Protein AF-A0AAD5US49-F1 (afdb_monomer_lite)

Foldseek 3Di:
DVQVVQVVVLHDDDDDPDPVCPVVVVVVVVQQVVWWKWAPKDKAQPDDDDDPDDPDPDDQQKDKPVPGDGIDGPPDDDDMDIDGNDPPDDGDQWMWIWTATPPPRDIDIDTDGDDDDDPPPPDPDDDDDPDDDDDDDDDD

Organism: NCBI:txid2056292

Radius of gyration: 19.62 Å; chains: 1; bounding box: 47×30×53 Å

pLDDT: mean 73.83, std 17.92, range [32.28, 92.62]

Secondary structure (DSSP, 8-state):
-HHHHHHHTT------SSTHHHHHHHHHHHHHHHSPPEEEEEEE--SS------------SEEEESSSB--B-TT-----EEEE--TTPPPPSEEEEEEEETTT-PEEEEEEE----------------TT---------

Structure (mmCIF, N/CA/C/O backbone):
data_AF-A0AAD5US49-F1
#
_entry.id   AF-A0AAD5US49-F1
#
loop_
_atom_site.group_PDB
_atom_site.id
_atom_site.type_symbol
_atom_site.label_atom_id
_atom_site.label_alt_id
_atom_site.label_comp_id
_atom_site.label_asym_id
_atom_site.label_entity_id
_atom_site.label_seq_id
_atom_site.pdbx_PDB_ins_code
_atom_site.Cartn_x
_atom_site.Cartn_y
_atom_site.Cartn_z
_atom_site.occupancy
_atom_site.B_iso_or_equiv
_atom_site.auth_seq_id
_atom_site.auth_comp_id
_atom_site.auth_asym_id
_atom_site.auth_atom_id
_atom_site.pdbx_PDB_model_num
ATOM 1 N N . MET A 1 1 ? 19.947 12.428 -11.278 1.00 76.44 1 MET A N 1
ATOM 2 C CA . MET A 1 1 ? 19.401 12.762 -12.615 1.00 76.44 1 MET A CA 1
ATOM 3 C C . MET A 1 1 ? 18.307 11.780 -13.044 1.00 76.44 1 MET A C 1
ATOM 5 O O . MET A 1 1 ? 17.204 12.233 -13.303 1.00 76.44 1 MET A O 1
ATOM 9 N N . CYS A 1 2 ? 18.546 10.461 -13.038 1.00 82.56 2 CYS A N 1
ATOM 10 C CA . CYS A 1 2 ? 17.553 9.465 -13.487 1.00 82.56 2 CYS A CA 1
ATOM 11 C C . CYS A 1 2 ? 16.294 9.348 -12.605 1.00 82.56 2 CYS A C 1
ATOM 13 O O . CYS A 1 2 ? 15.216 9.096 -13.129 1.00 82.56 2 CYS A O 1
ATOM 15 N N . GLU A 1 3 ? 16.400 9.575 -11.291 1.00 86.38 3 GLU A N 1
ATOM 16 C CA . GLU A 1 3 ? 15.246 9.514 -10.378 1.00 86.38 3 GLU A CA 1
ATOM 17 C C . GLU A 1 3 ? 14.164 10.547 -10.723 1.00 86.38 3 GLU A C 1
ATOM 19 O O . GLU A 1 3 ? 12.983 10.221 -10.722 1.00 86.38 3 GLU A O 1
ATOM 24 N N . GLY A 1 4 ? 14.558 11.777 -11.069 1.00 83.88 4 GLY A N 1
ATOM 25 C CA . GLY A 1 4 ? 13.607 12.829 -11.438 1.00 83.88 4 GLY A CA 1
ATOM 26 C C . GLY A 1 4 ? 12.840 12.499 -12.718 1.00 83.88 4 GLY A C 1
ATOM 27 O O . GLY A 1 4 ? 11.636 12.714 -12.781 1.00 83.88 4 GLY A O 1
ATOM 28 N N . ILE A 1 5 ? 13.526 11.913 -13.706 1.00 86.00 5 ILE A N 1
ATOM 29 C CA . ILE A 1 5 ? 12.909 11.463 -14.963 1.00 86.00 5 ILE A CA 1
ATOM 30 C C . ILE A 1 5 ? 11.945 10.305 -14.693 1.00 86.00 5 ILE A C 1
ATOM 32 O O . ILE A 1 5 ? 10.827 10.312 -15.198 1.00 86.00 5 ILE A O 1
ATOM 36 N N . ALA A 1 6 ? 12.360 9.339 -13.868 1.00 84.69 6 ALA A N 1
ATOM 37 C CA . ALA A 1 6 ? 11.512 8.219 -13.484 1.00 84.69 6 ALA A CA 1
ATOM 38 C C . ALA A 1 6 ? 10.241 8.716 -12.778 1.00 84.69 6 ALA A C 1
ATOM 40 O O . ALA A 1 6 ? 9.147 8.424 -13.246 1.00 84.69 6 ALA A O 1
ATOM 41 N N . ARG A 1 7 ? 10.370 9.563 -11.749 1.00 80.06 7 ARG A N 1
ATOM 42 C CA . ARG A 1 7 ? 9.225 10.115 -11.005 1.00 80.06 7 ARG A CA 1
ATOM 43 C C . ARG A 1 7 ? 8.281 10.931 -11.896 1.00 80.06 7 ARG A C 1
ATOM 45 O O . ARG A 1 7 ? 7.072 10.785 -11.778 1.00 80.06 7 ARG A O 1
ATOM 52 N N . ALA A 1 8 ? 8.804 11.744 -12.817 1.00 83.00 8 ALA A N 1
ATOM 53 C CA . ALA A 1 8 ? 7.973 12.520 -13.745 1.00 83.00 8 ALA A CA 1
ATOM 54 C C . ALA A 1 8 ? 7.109 11.638 -14.668 1.00 83.00 8 ALA A C 1
ATOM 56 O O . ALA A 1 8 ? 6.047 12.068 -15.109 1.00 83.00 8 ALA A O 1
ATOM 57 N N . GLY A 1 9 ? 7.559 10.412 -14.949 1.00 75.38 9 GLY A N 1
ATOM 58 C CA . GLY A 1 9 ? 6.822 9.410 -15.718 1.00 75.38 9 GLY A CA 1
ATOM 59 C C . GLY A 1 9 ? 6.115 8.345 -14.874 1.00 75.38 9 GLY A C 1
ATOM 60 O O . GLY A 1 9 ? 5.789 7.301 -15.431 1.00 75.38 9 GLY A O 1
ATOM 61 N N . ASN A 1 10 ? 5.925 8.549 -13.560 1.00 72.44 10 ASN A N 1
ATOM 62 C CA . ASN A 1 10 ? 5.406 7.538 -12.616 1.00 72.44 10 ASN A CA 1
ATOM 63 C C . ASN A 1 10 ? 6.183 6.199 -12.643 1.00 72.44 10 ASN A C 1
ATOM 65 O O . ASN A 1 10 ? 5.627 5.122 -12.438 1.00 72.44 10 ASN A O 1
ATOM 69 N N . GLY A 1 11 ? 7.476 6.256 -12.956 1.00 76.00 11 GLY A N 1
ATOM 70 C CA . GLY A 1 11 ? 8.388 5.121 -13.013 1.00 76.00 11 GLY A CA 1
ATOM 71 C C . GLY A 1 11 ? 9.328 5.047 -11.808 1.00 76.00 11 GLY A C 1
ATOM 72 O O . GLY A 1 11 ? 9.469 5.988 -11.029 1.00 76.00 11 GLY A O 1
ATOM 73 N N . ILE A 1 12 ? 10.047 3.927 -11.689 1.00 79.44 12 ILE A N 1
ATOM 74 C CA . ILE A 1 12 ? 11.031 3.689 -10.623 1.00 79.44 12 ILE A CA 1
ATOM 75 C C . ILE A 1 12 ? 12.471 3.744 -11.148 1.00 79.44 12 ILE A C 1
ATOM 77 O O . ILE A 1 12 ? 12.777 3.263 -12.238 1.00 79.44 12 ILE A O 1
ATOM 81 N N . CYS A 1 13 ? 13.385 4.290 -10.343 1.00 84.94 13 CYS A N 1
ATOM 82 C CA . CYS A 1 13 ? 14.818 4.299 -10.627 1.00 84.94 13 CYS A CA 1
ATOM 83 C C . CYS A 1 13 ? 15.553 3.305 -9.713 1.00 84.94 13 CYS A C 1
ATOM 85 O O . CYS A 1 13 ? 15.563 3.466 -8.495 1.00 84.94 13 CYS A O 1
ATOM 87 N N . LEU A 1 14 ? 16.206 2.293 -10.296 1.00 86.88 14 LEU A N 1
ATOM 88 C CA . LEU A 1 14 ? 17.014 1.312 -9.563 1.00 86.88 14 LEU A CA 1
ATOM 89 C C . LEU A 1 14 ? 18.506 1.526 -9.849 1.00 86.88 14 LEU A C 1
ATOM 91 O O . LEU A 1 14 ? 18.939 1.437 -10.993 1.00 86.88 14 LEU A O 1
ATOM 95 N N . MET A 1 15 ? 19.314 1.751 -8.810 1.00 89.69 15 MET A N 1
ATOM 96 C CA . MET A 1 15 ? 20.764 1.952 -8.952 1.00 89.69 15 MET A CA 1
ATOM 97 C C . MET A 1 15 ? 21.538 0.671 -8.639 1.00 89.69 15 MET A C 1
ATOM 99 O O . MET A 1 15 ? 21.543 0.232 -7.493 1.00 89.69 15 MET A O 1
ATOM 103 N N . ALA A 1 16 ? 22.201 0.049 -9.614 1.00 90.44 16 ALA A N 1
ATOM 104 C CA . ALA A 1 16 ? 23.119 -1.068 -9.367 1.00 90.44 16 ALA A CA 1
ATOM 105 C C . ALA A 1 16 ? 24.505 -0.537 -8.960 1.00 90.44 16 ALA A C 1
ATOM 107 O O . ALA A 1 16 ? 25.124 0.199 -9.718 1.00 90.44 16 ALA A O 1
ATOM 108 N N . THR A 1 17 ? 24.981 -0.894 -7.765 1.00 91.81 17 THR A N 1
ATOM 109 C CA . THR A 1 17 ? 26.314 -0.505 -7.264 1.00 91.81 17 THR A CA 1
ATOM 110 C C . THR A 1 17 ? 27.409 -1.496 -7.661 1.00 91.81 17 THR A C 1
ATOM 112 O O . THR A 1 17 ? 28.583 -1.147 -7.658 1.00 91.81 17 THR A O 1
ATOM 115 N N . THR A 1 18 ? 27.026 -2.723 -8.017 1.00 92.62 18 THR A N 1
ATOM 116 C CA . THR A 1 18 ? 27.910 -3.807 -8.460 1.00 92.62 18 THR A CA 1
ATOM 117 C C . THR A 1 18 ? 27.327 -4.472 -9.706 1.00 92.62 18 THR A C 1
ATOM 119 O O . THR A 1 18 ? 26.106 -4.453 -9.906 1.00 92.62 18 THR A O 1
ATOM 122 N N . SER A 1 19 ? 28.183 -5.076 -10.537 1.00 90.00 19 SER A N 1
ATOM 123 C CA . SER A 1 19 ? 27.779 -5.805 -11.751 1.00 90.00 19 SER A CA 1
ATOM 124 C C . SER A 1 19 ? 26.794 -6.934 -11.455 1.00 90.00 19 SER A C 1
ATOM 126 O O . SER A 1 19 ? 25.822 -7.129 -12.183 1.00 90.00 19 SER A O 1
ATOM 128 N N . ASP A 1 20 ? 26.994 -7.618 -10.333 1.00 89.44 20 ASP A N 1
ATOM 129 C CA . ASP A 1 20 ? 26.230 -8.810 -9.955 1.00 89.44 20 ASP A CA 1
ATOM 130 C C . ASP A 1 20 ? 24.765 -8.473 -9.634 1.00 89.44 20 ASP A C 1
ATOM 132 O O . ASP A 1 20 ? 23.859 -9.286 -9.809 1.00 89.44 20 ASP A O 1
ATOM 136 N N . ASN A 1 21 ? 24.507 -7.223 -9.239 1.00 90.06 21 ASN A N 1
ATOM 137 C CA . ASN A 1 21 ? 23.177 -6.725 -8.911 1.00 90.06 21 ASN A CA 1
ATOM 138 C C . ASN A 1 21 ? 22.373 -6.247 -10.134 1.00 90.06 21 ASN A C 1
ATOM 140 O O . ASN A 1 21 ? 21.187 -5.936 -9.987 1.00 90.06 21 ASN A O 1
ATOM 144 N N . ILE A 1 22 ? 22.978 -6.160 -11.325 1.00 91.56 22 ILE A N 1
ATOM 145 C CA . ILE A 1 22 ? 22.312 -5.644 -12.534 1.00 91.56 22 ILE A CA 1
ATOM 146 C C . ILE A 1 22 ? 21.198 -6.595 -12.972 1.00 91.56 22 ILE A C 1
ATOM 148 O O . ILE A 1 22 ? 20.052 -6.171 -13.133 1.00 91.56 22 ILE A O 1
ATOM 152 N N . LEU A 1 23 ? 21.506 -7.890 -13.096 1.00 91.94 23 LEU A N 1
ATOM 153 C CA . LEU A 1 23 ? 20.555 -8.884 -13.599 1.00 91.94 23 LEU A CA 1
ATOM 154 C C . LEU A 1 23 ? 19.305 -8.971 -12.713 1.00 91.94 23 LEU A C 1
ATOM 156 O O . LEU A 1 23 ? 18.186 -8.968 -13.222 1.00 91.94 23 LEU A O 1
ATOM 160 N N . GLY A 1 24 ? 19.489 -8.966 -11.388 1.00 87.81 24 GLY A N 1
ATOM 161 C CA . GLY A 1 24 ? 18.388 -8.989 -10.421 1.00 87.81 24 GLY A CA 1
ATOM 162 C C . GLY A 1 24 ? 17.517 -7.727 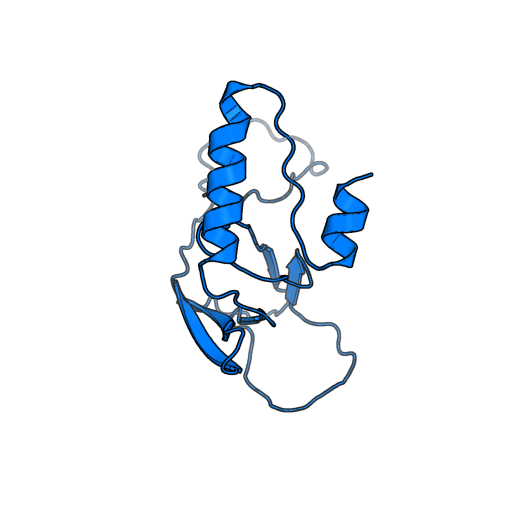-10.431 1.00 87.81 24 GLY A C 1
ATOM 163 O O . GLY A 1 24 ? 16.345 -7.782 -10.063 1.00 87.81 24 GLY A O 1
ATOM 164 N N . LYS A 1 25 ? 18.055 -6.577 -10.853 1.00 88.50 25 LYS A N 1
ATOM 165 C CA . LYS A 1 25 ? 17.291 -5.324 -10.973 1.00 88.50 25 LYS A CA 1
ATOM 166 C C . LYS A 1 25 ? 16.550 -5.250 -12.303 1.00 88.50 25 LYS A C 1
ATOM 168 O O . LYS A 1 25 ? 15.372 -4.905 -12.314 1.00 88.50 25 LYS A O 1
ATOM 173 N N . CYS A 1 26 ? 17.192 -5.647 -13.401 1.00 86.50 26 CYS A N 1
ATOM 174 C CA . CYS A 1 26 ? 16.541 -5.751 -14.705 1.00 86.50 26 CYS A CA 1
ATOM 175 C C . CYS A 1 26 ? 15.403 -6.779 -14.689 1.00 86.50 26 CYS A C 1
ATOM 177 O O . CYS A 1 26 ? 14.331 -6.498 -15.216 1.00 86.50 26 CYS A O 1
ATOM 179 N N . SER A 1 27 ? 15.587 -7.930 -14.032 1.00 86.62 27 SER A N 1
ATOM 180 C CA . SER A 1 27 ? 14.523 -8.932 -13.906 1.00 86.62 27 SER A CA 1
ATOM 181 C C . SER A 1 27 ? 13.313 -8.392 -13.139 1.00 86.62 27 SER A C 1
ATOM 183 O O . SER A 1 27 ? 12.187 -8.580 -13.591 1.00 86.62 27 SER A O 1
ATOM 185 N N . LYS A 1 28 ? 13.524 -7.645 -12.045 1.00 81.69 28 LYS A N 1
ATOM 186 C CA . LYS A 1 28 ? 12.441 -6.955 -11.321 1.00 81.69 28 LYS A CA 1
ATOM 187 C C . LYS A 1 28 ? 11.677 -5.978 -12.212 1.00 81.69 28 LYS A C 1
ATOM 189 O O . LYS A 1 28 ? 10.453 -5.995 -12.190 1.00 81.69 28 LYS A O 1
ATOM 194 N N . LEU A 1 29 ? 12.373 -5.178 -13.022 1.00 84.25 29 LEU A N 1
ATOM 195 C CA . LEU A 1 29 ? 11.727 -4.243 -13.954 1.00 84.25 29 LEU A CA 1
ATOM 196 C C . LEU A 1 29 ? 10.912 -4.970 -15.036 1.00 84.25 29 LEU A C 1
ATOM 198 O O . LEU A 1 29 ? 9.796 -4.559 -15.339 1.00 84.25 29 LEU A O 1
ATOM 202 N N . VAL A 1 30 ? 11.428 -6.075 -15.583 1.00 84.50 30 VAL A N 1
ATOM 203 C CA . VAL A 1 30 ? 10.707 -6.894 -16.577 1.00 84.50 30 VAL A CA 1
ATOM 204 C C . VAL A 1 30 ? 9.486 -7.581 -15.963 1.00 84.50 30 VAL A C 1
ATOM 206 O O . VAL A 1 30 ? 8.460 -7.725 -16.617 1.00 84.50 30 VAL A O 1
ATOM 209 N N . LEU A 1 31 ? 9.561 -8.022 -14.709 1.00 77.88 31 LEU A N 1
ATOM 210 C CA . LEU A 1 31 ? 8.398 -8.588 -14.023 1.00 77.88 31 LEU A CA 1
ATOM 211 C C . LEU A 1 31 ? 7.358 -7.509 -13.704 1.00 77.88 31 LEU A C 1
ATOM 213 O O . LEU A 1 31 ? 6.166 -7.736 -13.909 1.00 77.88 31 LEU A O 1
ATOM 217 N N . ALA A 1 32 ? 7.806 -6.326 -13.282 1.00 73.00 32 ALA A N 1
ATOM 218 C CA . ALA A 1 32 ? 6.938 -5.177 -13.063 1.00 73.00 32 ALA A CA 1
ATOM 219 C C . ALA A 1 32 ? 6.169 -4.792 -14.338 1.00 73.00 32 ALA A C 1
ATOM 221 O O . ALA A 1 32 ? 4.974 -4.543 -14.257 1.00 73.00 32 ALA A O 1
ATOM 222 N N . SER A 1 33 ? 6.804 -4.840 -15.519 1.00 74.12 33 SER A N 1
ATOM 223 C CA . SER A 1 33 ? 6.137 -4.522 -16.793 1.00 74.12 33 SER A CA 1
ATOM 224 C C . SER A 1 33 ? 5.170 -5.597 -17.297 1.00 74.12 33 SER A C 1
ATOM 226 O O . SER A 1 33 ? 4.312 -5.312 -18.128 1.00 74.12 33 SER A O 1
ATOM 228 N N . ARG A 1 34 ? 5.306 -6.843 -16.829 1.00 74.88 34 ARG A N 1
ATOM 229 C CA . ARG A 1 34 ? 4.462 -7.978 -17.252 1.00 74.88 34 ARG A CA 1
ATOM 230 C C . ARG A 1 34 ? 3.287 -8.236 -16.319 1.00 74.88 34 ARG A C 1
ATOM 232 O O . ARG A 1 34 ? 2.454 -9.089 -16.620 1.00 74.88 34 ARG A O 1
ATOM 239 N N . THR A 1 35 ? 3.241 -7.553 -15.182 1.00 71.94 35 THR A N 1
ATOM 240 C CA . THR A 1 35 ? 2.158 -7.684 -14.212 1.00 71.94 35 THR A CA 1
ATOM 241 C C . THR A 1 35 ? 1.257 -6.466 -14.273 1.00 71.94 35 THR A C 1
ATOM 243 O O . THR A 1 35 ? 1.672 -5.383 -14.670 1.00 71.94 35 THR A O 1
ATOM 246 N N . PHE A 1 36 ? -0.010 -6.665 -13.930 1.00 69.81 36 PHE A N 1
ATOM 247 C CA . PHE A 1 36 ? -0.962 -5.568 -13.846 1.00 69.81 36 PHE A CA 1
ATOM 248 C C . PHE A 1 36 ? -0.517 -4.603 -12.752 1.00 69.81 36 PHE A C 1
ATOM 250 O O . PHE A 1 36 ? -0.192 -5.010 -11.634 1.00 69.81 36 PHE A O 1
ATOM 257 N N . VAL A 1 37 ? -0.523 -3.327 -13.104 1.00 78.38 37 VAL A N 1
ATOM 258 C CA . VAL A 1 37 ? -0.213 -2.232 -12.201 1.00 78.38 37 VAL A CA 1
ATOM 259 C C . VAL A 1 37 ? -1.502 -1.830 -11.487 1.00 78.38 37 VAL A C 1
ATOM 261 O O . VAL A 1 37 ? -2.551 -1.700 -12.120 1.00 78.38 37 VAL A O 1
ATOM 264 N N . LEU A 1 38 ? -1.448 -1.678 -10.165 1.00 83.31 38 LEU A N 1
ATOM 265 C CA . LEU A 1 38 ? -2.528 -1.087 -9.382 1.00 83.31 38 LEU A CA 1
ATOM 266 C C . LEU A 1 38 ? -2.278 0.407 -9.262 1.00 83.31 38 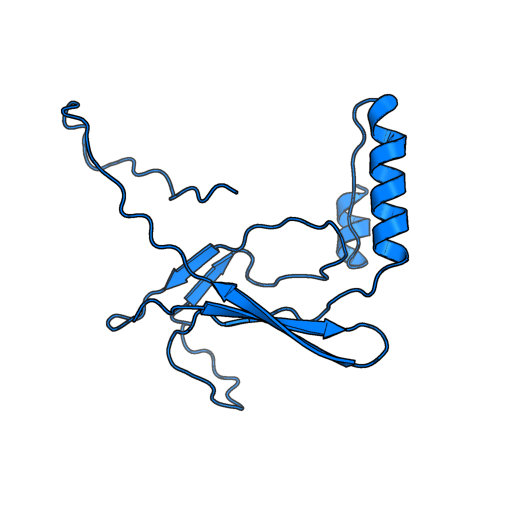LEU A C 1
ATOM 268 O O . LEU A 1 38 ? -1.235 0.814 -8.763 1.00 83.31 38 LEU A O 1
ATOM 272 N N . ASN A 1 39 ? -3.239 1.203 -9.706 1.00 84.19 39 ASN A N 1
ATOM 273 C CA . ASN A 1 39 ? -3.231 2.658 -9.633 1.00 84.19 39 ASN A CA 1
ATOM 274 C C . ASN A 1 39 ? -4.285 3.141 -8.628 1.00 84.19 39 ASN A C 1
ATOM 276 O O . ASN A 1 39 ? -5.122 2.358 -8.182 1.00 84.19 39 ASN A O 1
ATOM 280 N N . ASP A 1 40 ? -4.257 4.432 -8.289 1.00 82.69 40 ASP A N 1
ATOM 281 C CA . ASP A 1 40 ? -5.207 5.062 -7.357 1.00 82.69 40 ASP A CA 1
ATOM 282 C C . ASP A 1 40 ? -5.333 4.304 -6.027 1.00 82.69 40 ASP A C 1
ATOM 284 O O . ASP A 1 40 ? -6.433 3.947 -5.600 1.00 82.69 40 ASP A O 1
ATOM 288 N N . ILE A 1 41 ? -4.197 4.016 -5.387 1.00 87.06 41 ILE A N 1
ATOM 289 C CA . ILE A 1 41 ? -4.207 3.243 -4.148 1.00 87.06 41 ILE A CA 1
ATOM 290 C C . ILE A 1 41 ? -4.625 4.114 -2.970 1.00 87.06 41 ILE A C 1
ATOM 292 O O . ILE A 1 41 ? -4.024 5.154 -2.695 1.00 87.06 41 ILE A O 1
ATOM 296 N N . SER A 1 42 ? -5.627 3.639 -2.239 1.00 88.00 42 SER A N 1
ATOM 297 C CA . SER A 1 42 ? -6.107 4.236 -0.996 1.00 88.00 42 SER A CA 1
ATOM 298 C C . SER A 1 42 ? -6.095 3.203 0.123 1.00 88.00 42 SER A C 1
ATOM 300 O O . SER A 1 42 ? -6.476 2.050 -0.097 1.00 88.00 42 SER A O 1
ATOM 302 N N . VAL A 1 43 ? -5.698 3.626 1.320 1.00 88.81 43 VAL A N 1
ATOM 303 C CA . VAL A 1 43 ? -5.718 2.792 2.525 1.00 88.81 43 VAL A CA 1
ATOM 304 C C . VAL A 1 43 ? -6.853 3.260 3.421 1.00 88.81 43 VAL A C 1
ATOM 306 O O . VAL A 1 43 ? -6.914 4.432 3.789 1.00 88.81 43 VAL A O 1
ATOM 309 N N . ASP A 1 44 ? -7.744 2.339 3.758 1.00 88.69 44 ASP A N 1
ATOM 310 C CA . ASP A 1 44 ? -8.791 2.535 4.748 1.00 88.69 44 ASP A CA 1
ATOM 311 C C . ASP A 1 44 ? -8.307 2.009 6.104 1.00 88.69 44 ASP A C 1
ATOM 313 O O . ASP A 1 44 ? -8.150 0.801 6.301 1.00 88.69 44 ASP A O 1
ATOM 317 N N . TRP A 1 45 ? -8.042 2.940 7.021 1.00 85.88 45 TRP A N 1
ATOM 318 C CA . TRP A 1 45 ? -7.536 2.676 8.370 1.00 85.88 45 TRP A CA 1
ATOM 319 C C . TRP A 1 45 ? -8.641 2.398 9.397 1.00 85.88 45 TRP A C 1
ATOM 321 O O . TRP A 1 45 ? -8.338 2.282 10.583 1.00 85.88 45 TRP A O 1
ATOM 331 N N . GLY A 1 46 ? -9.912 2.335 8.986 1.00 77.56 46 GLY A N 1
ATOM 332 C CA . GLY A 1 46 ? -11.026 2.009 9.879 1.00 77.56 46 GLY A CA 1
ATOM 333 C C . GLY A 1 46 ? -11.442 3.115 10.861 1.00 77.56 46 GLY A C 1
ATOM 334 O O . GLY A 1 46 ? -12.287 2.862 11.719 1.00 77.56 46 GLY A O 1
ATOM 335 N N . ALA A 1 47 ? -10.902 4.336 10.746 1.00 71.50 47 ALA A N 1
ATOM 336 C CA . ALA A 1 47 ? -11.484 5.513 11.399 1.00 71.50 47 ALA A CA 1
ATOM 337 C C . ALA A 1 47 ? -12.839 5.818 10.727 1.00 71.50 47 ALA A C 1
ATOM 339 O O . ALA A 1 47 ? -12.939 5.738 9.502 1.00 71.50 47 ALA A O 1
ATOM 340 N N . ARG A 1 48 ? -13.900 6.104 11.496 1.00 58.22 48 ARG A N 1
ATOM 341 C CA . ARG A 1 48 ? -15.277 6.321 10.979 1.00 58.22 48 ARG A CA 1
ATOM 342 C C . ARG A 1 48 ? -15.269 7.239 9.738 1.00 58.22 48 ARG A C 1
ATOM 344 O O . ARG A 1 48 ? -14.763 8.346 9.832 1.00 58.22 48 ARG A O 1
ATOM 351 N N . GLY A 1 49 ? -15.859 6.947 8.576 1.00 42.34 49 GLY A N 1
ATOM 352 C CA . GLY A 1 49 ? -16.573 5.809 7.985 1.00 42.34 49 GLY A CA 1
ATOM 353 C C . GLY A 1 49 ? -16.867 6.162 6.499 1.00 42.34 49 GLY A C 1
ATOM 354 O O . GLY A 1 49 ? -16.529 7.266 6.066 1.00 42.34 49 GLY A O 1
ATOM 355 N N . PRO A 1 50 ? -17.485 5.279 5.692 1.00 49.25 50 PRO A N 1
ATOM 356 C CA . PRO A 1 50 ? -17.685 5.492 4.258 1.00 49.25 50 PRO A CA 1
ATOM 357 C C . PRO A 1 50 ? -18.788 6.531 4.017 1.00 49.25 50 PRO A C 1
ATOM 359 O O . PRO A 1 50 ? -19.974 6.222 4.107 1.00 49.25 50 PRO A O 1
ATOM 362 N N . ALA A 1 51 ? -18.404 7.766 3.708 1.00 39.69 51 ALA A N 1
ATOM 363 C CA . ALA A 1 51 ? -19.303 8.774 3.167 1.00 39.69 51 ALA A CA 1
ATOM 364 C C . ALA A 1 51 ? -18.765 9.219 1.810 1.00 39.69 51 ALA A C 1
ATOM 366 O O . ALA A 1 51 ? -17.723 9.863 1.685 1.00 39.69 51 ALA A O 1
ATOM 367 N N . GLU A 1 52 ? -19.489 8.808 0.782 1.00 48.38 52 GLU A N 1
ATOM 368 C CA . GLU A 1 52 ? -19.429 9.378 -0.546 1.00 48.38 52 GLU A CA 1
ATOM 369 C C . GLU A 1 52 ? -19.463 10.911 -0.453 1.00 48.38 52 GLU A C 1
ATOM 371 O O . GLU A 1 52 ? -20.279 11.484 0.262 1.00 48.38 52 GLU A O 1
ATOM 376 N N . THR A 1 53 ? -18.606 11.568 -1.232 1.00 44.84 53 THR A N 1
ATOM 377 C CA . THR A 1 53 ? -18.716 12.992 -1.573 1.00 44.84 53 THR A CA 1
ATOM 378 C C . THR A 1 53 ? -18.641 13.981 -0.405 1.00 44.84 53 THR A C 1
ATOM 380 O O . THR A 1 53 ? -19.633 14.575 0.003 1.00 44.84 53 THR A O 1
ATOM 383 N N . SER A 1 54 ? -17.423 14.336 -0.007 1.00 36.59 54 SER A N 1
ATOM 384 C CA . SER A 1 54 ? -17.164 15.723 0.389 1.00 36.59 54 SER A CA 1
ATOM 385 C C . SER A 1 54 ? -15.704 16.071 0.165 1.00 36.59 54 SER A C 1
ATOM 387 O O . SER A 1 54 ? -14.833 15.823 0.993 1.00 36.59 54 SER A O 1
ATOM 389 N N . GLN A 1 55 ? -15.465 16.686 -0.992 1.00 42.91 55 GLN A N 1
ATOM 390 C CA . GLN A 1 55 ? -14.454 17.721 -1.124 1.00 42.91 55 GLN A CA 1
ATOM 391 C C . GLN A 1 55 ? -14.750 18.783 -0.060 1.00 42.91 55 GLN A C 1
ATOM 393 O O . GLN A 1 55 ? -15.582 19.661 -0.263 1.00 42.91 55 GLN A O 1
ATOM 398 N N . MET A 1 56 ? -14.128 18.671 1.104 1.00 33.31 56 MET A N 1
ATOM 399 C CA . MET A 1 56 ? -14.066 19.768 2.051 1.00 33.31 56 MET A CA 1
ATOM 400 C C . MET A 1 56 ? -12.815 19.576 2.892 1.00 33.31 56 MET A C 1
ATOM 402 O O . MET A 1 56 ? -12.595 18.510 3.460 1.00 33.31 56 MET A O 1
ATOM 406 N N . GLU A 1 57 ? -11.982 20.609 2.895 1.00 38.53 57 GLU A N 1
ATOM 407 C CA . GLU A 1 57 ? -10.763 20.761 3.684 1.00 38.53 57 GLU A CA 1
ATOM 408 C C . GLU A 1 57 ? -11.105 20.735 5.186 1.00 38.53 57 GLU A C 1
ATOM 410 O O . GLU A 1 57 ? -11.153 21.761 5.856 1.00 38.53 57 GLU A O 1
ATOM 415 N N . GLY A 1 58 ? -11.419 19.556 5.714 1.00 41.09 58 GLY A N 1
ATOM 416 C CA . GLY A 1 58 ? -11.401 19.261 7.140 1.00 41.09 58 GLY A CA 1
ATOM 417 C C . GLY A 1 58 ? -10.070 18.602 7.461 1.00 41.09 58 GLY A C 1
ATOM 418 O O . GLY A 1 58 ? -9.629 17.731 6.714 1.00 41.09 58 GLY A O 1
ATOM 419 N N . GLU A 1 59 ? -9.411 19.041 8.533 1.00 48.38 59 GLU A N 1
ATOM 420 C CA . GLU A 1 59 ? -8.203 18.410 9.065 1.00 48.38 59 GLU A CA 1
ATOM 421 C C . GLU A 1 59 ? -8.433 16.896 9.144 1.00 48.38 59 GLU A C 1
ATOM 423 O O . GLU A 1 59 ? -9.237 16.425 9.942 1.00 48.38 59 GLU A O 1
ATOM 428 N N . SER A 1 60 ? -7.802 16.131 8.252 1.00 59.38 60 SER A N 1
ATOM 429 C CA . SER A 1 60 ? -7.967 14.687 8.246 1.00 59.38 60 SER A CA 1
ATOM 430 C C . SER A 1 60 ? -7.418 14.153 9.565 1.00 59.38 60 SER A C 1
ATOM 432 O O . SER A 1 60 ? -6.231 14.322 9.862 1.00 59.38 60 SER A O 1
ATOM 434 N N . ASP A 1 61 ? -8.264 13.478 10.345 1.00 78.44 61 ASP A N 1
ATOM 435 C CA . ASP A 1 61 ? -7.866 12.837 11.607 1.00 78.44 61 ASP A CA 1
ATOM 436 C C . ASP A 1 61 ? -6.782 11.766 11.401 1.00 78.44 61 ASP A C 1
ATOM 438 O O . ASP A 1 61 ? -6.173 11.295 12.358 1.00 78.44 61 ASP A O 1
ATOM 442 N N . ILE A 1 62 ? -6.506 11.407 10.146 1.00 83.50 62 ILE A N 1
ATOM 443 C CA . ILE A 1 62 ? -5.444 10.505 9.727 1.00 83.50 62 ILE A CA 1
ATOM 444 C C . ILE A 1 62 ? -4.326 11.318 9.068 1.00 83.50 62 ILE A C 1
ATOM 446 O O . ILE A 1 62 ? -4.518 11.955 8.030 1.00 83.50 62 ILE A O 1
ATOM 450 N N . LEU A 1 63 ? -3.126 11.246 9.641 1.00 88.06 63 LEU A N 1
ATOM 451 C CA . LEU A 1 63 ? -1.891 11.732 9.032 1.00 88.06 63 LEU A CA 1
ATOM 452 C C . LEU A 1 63 ? -1.102 10.543 8.486 1.00 88.06 63 LEU A C 1
ATOM 454 O O . LEU A 1 63 ? -0.429 9.855 9.249 1.00 88.06 63 LEU A O 1
ATOM 458 N N . GLN A 1 64 ? -1.187 10.303 7.177 1.00 88.94 64 GLN A N 1
ATOM 459 C CA . GLN A 1 64 ? -0.520 9.182 6.512 1.00 88.94 64 GLN A CA 1
ATOM 460 C C . GLN A 1 64 ? 0.800 9.594 5.841 1.00 88.94 64 GLN A C 1
ATOM 462 O O . GLN A 1 64 ? 0.882 10.646 5.202 1.00 88.94 64 GLN A O 1
ATOM 467 N N . ALA A 1 65 ? 1.808 8.722 5.909 1.00 86.06 65 ALA A N 1
ATOM 468 C CA . ALA A 1 65 ? 3.029 8.790 5.117 1.00 86.06 65 ALA A CA 1
ATOM 469 C C . ALA A 1 65 ? 3.297 7.443 4.404 1.00 86.06 65 ALA A C 1
ATOM 471 O O . ALA A 1 65 ? 3.356 6.408 5.065 1.00 86.06 65 ALA A O 1
ATOM 472 N N . PRO A 1 66 ? 3.497 7.429 3.074 1.00 87.44 66 PRO A N 1
ATOM 473 C CA . PRO A 1 66 ? 3.340 8.561 2.161 1.00 87.44 66 PRO A CA 1
ATOM 474 C C . PRO A 1 66 ? 1.872 9.012 2.054 1.00 87.44 66 PRO A C 1
ATOM 476 O O . PRO A 1 66 ? 0.953 8.204 2.181 1.00 87.44 66 PRO A O 1
ATOM 479 N N . SER A 1 67 ? 1.651 10.304 1.798 1.00 82.69 67 SER A N 1
ATOM 480 C CA . SER A 1 67 ? 0.305 10.887 1.653 1.00 82.69 67 SER A CA 1
ATOM 481 C C . SER A 1 67 ? -0.424 10.403 0.399 1.00 82.69 67 SER A C 1
ATOM 483 O O . SER A 1 67 ? -1.649 10.360 0.363 1.00 82.69 67 SER A O 1
ATOM 485 N N . LYS A 1 68 ? 0.335 10.007 -0.625 1.00 82.00 68 LYS A N 1
ATOM 486 C CA . LYS A 1 68 ? -0.164 9.355 -1.830 1.00 82.00 68 LYS A CA 1
ATOM 487 C C . LYS A 1 68 ? 0.678 8.118 -2.097 1.00 82.00 68 LYS A C 1
ATOM 489 O O . LYS A 1 68 ? 1.905 8.199 -2.120 1.00 82.00 68 LYS A O 1
ATOM 494 N N . ILE A 1 69 ? 0.014 6.988 -2.303 1.00 85.00 69 ILE A N 1
ATOM 495 C CA . ILE A 1 69 ? 0.664 5.762 -2.753 1.00 85.00 69 ILE A CA 1
ATOM 496 C C . ILE A 1 69 ? 0.550 5.751 -4.277 1.00 85.00 69 ILE A C 1
ATOM 498 O O . ILE A 1 69 ? -0.546 5.834 -4.832 1.00 85.00 69 ILE A O 1
ATOM 502 N N . GLU A 1 70 ? 1.699 5.750 -4.946 1.00 80.94 70 GLU A N 1
ATOM 503 C CA . GLU A 1 70 ? 1.777 5.620 -6.401 1.00 80.94 70 GLU A CA 1
ATOM 504 C C . GLU A 1 70 ? 1.455 4.180 -6.834 1.00 80.94 70 GLU A C 1
ATOM 506 O O . GLU A 1 70 ? 0.971 3.362 -6.059 1.00 80.94 70 GLU A O 1
ATOM 511 N N . SER A 1 71 ? 1.726 3.862 -8.091 1.00 80.31 71 SER A N 1
ATOM 512 C CA . SER A 1 71 ? 1.469 2.568 -8.699 1.00 80.31 71 SER A CA 1
ATOM 513 C C . SER A 1 71 ? 2.147 1.391 -7.971 1.00 80.31 71 SER A C 1
ATOM 515 O O . SER A 1 71 ? 3.370 1.366 -7.816 1.00 80.31 71 SER A O 1
ATOM 517 N N . ILE A 1 72 ? 1.374 0.367 -7.588 1.00 82.19 72 ILE A N 1
ATOM 518 C CA . ILE A 1 72 ? 1.899 -0.902 -7.051 1.00 82.19 72 ILE A CA 1
ATOM 519 C C . ILE A 1 72 ? 1.974 -1.935 -8.171 1.00 82.19 72 ILE A C 1
ATOM 521 O O . ILE A 1 72 ? 1.018 -2.153 -8.909 1.00 82.19 72 ILE A O 1
ATOM 525 N N . TYR A 1 73 ? 3.104 -2.625 -8.256 1.00 78.69 73 TYR A N 1
ATOM 526 C CA . TYR A 1 73 ? 3.327 -3.745 -9.165 1.00 78.69 73 TYR A CA 1
ATOM 527 C C . TYR A 1 73 ? 3.852 -4.955 -8.392 1.00 78.69 73 TYR A C 1
ATOM 529 O O . TYR A 1 73 ? 4.259 -4.858 -7.229 1.00 78.69 73 TYR A O 1
ATOM 537 N N . SER A 1 74 ? 3.846 -6.118 -9.040 1.00 73.88 74 SER A N 1
ATOM 538 C CA . SER A 1 74 ? 4.261 -7.360 -8.393 1.00 73.88 74 SER A CA 1
ATOM 539 C C . SER A 1 74 ? 5.703 -7.294 -7.878 1.00 73.88 74 SER A C 1
ATOM 541 O O . SER A 1 74 ? 6.623 -6.893 -8.592 1.00 73.88 74 SER A O 1
ATOM 543 N N . GLY A 1 75 ? 5.903 -7.707 -6.626 1.00 69.88 75 GLY A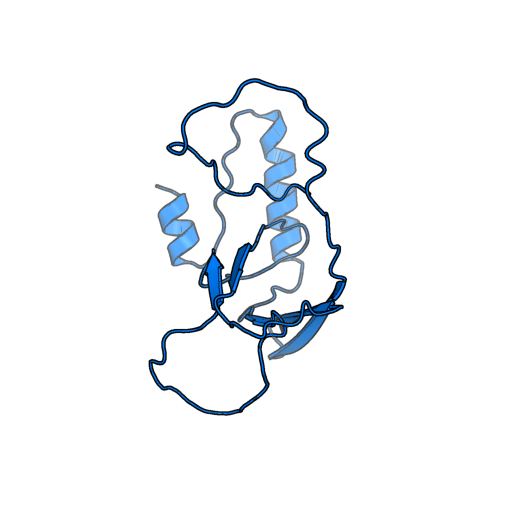 N 1
ATOM 544 C CA . GLY A 1 75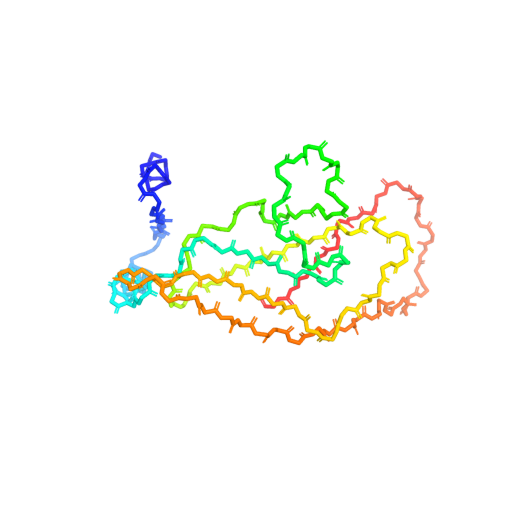 ? 7.212 -7.716 -5.968 1.00 69.88 75 GLY A CA 1
ATOM 545 C C . GLY A 1 75 ? 7.656 -6.375 -5.372 1.00 69.88 75 GLY A C 1
ATOM 546 O O . GLY A 1 75 ? 8.742 -6.323 -4.786 1.00 69.88 75 GLY A O 1
ATOM 547 N N . LEU A 1 76 ? 6.846 -5.313 -5.475 1.00 77.12 76 LEU A N 1
ATOM 548 C CA . LEU A 1 76 ? 7.078 -4.071 -4.739 1.00 77.12 76 LEU A CA 1
ATOM 549 C C . LEU A 1 76 ? 6.805 -4.284 -3.242 1.00 77.12 76 LEU A C 1
ATOM 551 O O . LEU A 1 76 ? 5.777 -4.839 -2.859 1.00 77.12 76 LEU A O 1
ATOM 555 N N . ARG A 1 77 ? 7.724 -3.815 -2.396 1.00 80.38 77 ARG A N 1
ATOM 556 C CA . ARG A 1 77 ? 7.531 -3.704 -0.945 1.00 80.38 77 ARG A CA 1
ATOM 557 C C . ARG A 1 77 ? 7.611 -2.237 -0.564 1.00 80.38 77 ARG A C 1
ATOM 559 O O . ARG A 1 77 ? 8.532 -1.546 -0.994 1.00 80.38 77 ARG A O 1
ATOM 566 N N . PHE A 1 78 ? 6.660 -1.783 0.232 1.00 81.00 78 PHE A N 1
ATOM 567 C CA . PHE A 1 78 ? 6.594 -0.420 0.734 1.00 81.00 78 PHE A CA 1
ATOM 568 C C . PHE A 1 78 ? 6.006 -0.439 2.142 1.00 81.00 78 PHE A C 1
ATOM 570 O O . PHE A 1 78 ? 5.365 -1.410 2.541 1.00 81.00 78 PHE A O 1
ATOM 577 N N . VAL A 1 79 ? 6.251 0.634 2.887 1.00 87.25 79 VAL A N 1
ATOM 578 C CA . VAL A 1 79 ? 5.720 0.827 4.234 1.00 87.25 79 VAL A CA 1
ATOM 579 C C . VAL A 1 79 ? 4.847 2.069 4.202 1.00 87.25 79 VAL A C 1
ATOM 581 O O . VAL A 1 79 ? 5.268 3.107 3.689 1.00 87.25 79 VAL A O 1
ATOM 584 N N . VAL A 1 80 ? 3.637 1.944 4.737 1.00 88.88 80 VAL A N 1
ATOM 585 C CA . VAL A 1 80 ? 2.725 3.066 4.951 1.00 88.88 80 VAL A CA 1
ATOM 586 C C . VAL A 1 80 ? 2.504 3.186 6.443 1.00 88.88 80 VAL A C 1
ATOM 588 O O . VAL A 1 80 ? 2.174 2.204 7.104 1.00 88.88 80 VAL A O 1
ATOM 591 N N . THR A 1 81 ? 2.695 4.384 6.968 1.00 89.94 81 THR A N 1
ATOM 592 C CA . THR A 1 81 ? 2.445 4.703 8.367 1.00 89.94 81 THR A CA 1
ATOM 593 C C . THR A 1 81 ? 1.329 5.725 8.461 1.00 89.94 81 THR A C 1
ATOM 595 O O . THR A 1 81 ? 1.148 6.548 7.564 1.00 89.94 81 THR A O 1
ATOM 598 N N . ALA A 1 82 ? 0.573 5.676 9.553 1.00 88.69 82 ALA A N 1
ATOM 599 C CA . ALA A 1 82 ? -0.455 6.657 9.842 1.00 88.69 82 ALA A CA 1
ATOM 600 C C . ALA A 1 82 ? -0.457 7.023 11.327 1.00 88.69 82 ALA A C 1
ATOM 602 O O . ALA A 1 82 ? -0.246 6.170 12.188 1.00 88.69 82 ALA A O 1
ATOM 603 N N . ILE A 1 83 ? -0.701 8.300 11.619 1.00 87.31 83 ILE A N 1
ATOM 604 C CA . ILE A 1 83 ? -1.018 8.795 12.959 1.00 87.31 83 ILE A CA 1
ATOM 605 C C . ILE A 1 83 ? -2.499 9.143 12.963 1.00 87.31 83 ILE A C 1
ATOM 607 O O . ILE A 1 83 ? -2.937 9.970 12.165 1.00 87.31 83 ILE A O 1
ATOM 611 N N . ILE A 1 84 ? -3.251 8.522 13.865 1.00 87.31 84 ILE A N 1
ATOM 612 C CA . ILE A 1 84 ? -4.697 8.703 13.974 1.00 87.31 84 ILE A CA 1
ATOM 613 C C . ILE A 1 84 ? -4.978 9.554 15.214 1.00 87.31 84 ILE A C 1
ATOM 615 O O . ILE A 1 84 ? -4.566 9.206 16.320 1.00 87.31 84 ILE A O 1
ATOM 619 N N . LYS A 1 85 ? -5.622 10.705 15.012 1.00 82.69 85 LYS A N 1
ATOM 620 C CA . LYS A 1 85 ? -5.943 11.711 16.038 1.00 82.69 85 LYS A CA 1
ATOM 621 C C . LYS A 1 85 ? -7.345 11.546 16.635 1.00 82.69 85 LYS A C 1
ATOM 623 O O . LYS A 1 85 ? -7.682 12.255 17.584 1.00 82.69 85 LYS A O 1
ATOM 628 N N . GLU A 1 86 ? -8.155 10.632 16.100 1.00 82.25 86 GLU A N 1
ATOM 629 C CA . GLU A 1 86 ? -9.516 10.379 16.575 1.00 82.25 86 GLU A CA 1
ATOM 630 C C . GLU A 1 86 ? -9.496 9.909 18.043 1.00 82.25 86 GLU A C 1
ATOM 632 O O . GLU A 1 86 ? -8.884 8.900 18.391 1.00 82.25 86 GLU A O 1
ATOM 637 N N . LYS A 1 87 ? -10.171 10.660 18.927 1.00 74.62 87 LYS A N 1
ATOM 638 C CA . LYS A 1 87 ? -10.174 10.405 20.382 1.00 74.62 87 LYS A CA 1
ATOM 639 C C . LYS A 1 87 ? -10.812 9.069 20.760 1.00 74.62 87 LYS A C 1
ATOM 641 O O . LYS A 1 87 ? -10.379 8.442 21.719 1.00 74.62 87 LYS A O 1
ATOM 646 N N . ASP A 1 88 ? -11.820 8.653 19.999 1.00 79.31 88 ASP A N 1
ATOM 647 C CA . ASP A 1 88 ? -12.571 7.413 20.203 1.00 79.31 88 ASP A CA 1
ATOM 648 C C . ASP A 1 88 ? -12.175 6.335 19.179 1.00 79.31 88 ASP A C 1
ATOM 650 O O . ASP A 1 88 ? -12.991 5.480 18.820 1.00 79.31 88 ASP A O 1
ATOM 654 N N . PHE A 1 89 ? -10.929 6.381 18.686 1.00 81.62 89 PHE A N 1
ATOM 655 C CA . PHE A 1 89 ? -10.445 5.430 17.694 1.00 81.62 89 PHE A CA 1
ATOM 656 C C . PHE A 1 89 ? -10.498 3.999 18.234 1.00 81.62 89 PHE A C 1
ATOM 658 O O . PHE A 1 89 ? -9.859 3.651 19.231 1.00 81.62 89 PHE A O 1
ATOM 665 N N . LYS A 1 90 ? -11.247 3.147 17.536 1.00 83.38 90 LYS A N 1
ATOM 666 C CA . LYS A 1 90 ? -11.243 1.706 17.766 1.00 83.38 90 LYS A CA 1
ATOM 667 C C . LYS A 1 90 ? -10.302 1.072 16.760 1.00 83.38 90 LYS A C 1
ATOM 669 O O . LYS A 1 90 ? -10.513 1.216 15.562 1.00 83.38 90 LYS A O 1
ATOM 674 N N . ILE A 1 91 ? -9.295 0.358 17.258 1.00 84.38 91 ILE A N 1
ATOM 675 C CA . ILE A 1 91 ? -8.354 -0.369 16.404 1.00 84.38 91 ILE A CA 1
ATOM 676 C C . ILE A 1 91 ? -9.153 -1.384 15.569 1.00 84.38 91 ILE A C 1
ATOM 678 O O . ILE A 1 91 ? -9.838 -2.223 16.163 1.00 84.38 91 ILE A O 1
ATOM 682 N N . PRO A 1 92 ? -9.112 -1.307 14.228 1.00 87.56 92 PRO A N 1
ATOM 683 C CA . PRO A 1 92 ? -9.825 -2.249 13.381 1.00 87.56 92 PRO A CA 1
ATOM 684 C C . PRO A 1 92 ? -9.129 -3.614 13.383 1.00 87.56 92 PRO A C 1
ATOM 686 O O . PRO A 1 92 ? -7.925 -3.711 13.607 1.00 87.56 92 PRO A O 1
ATOM 689 N N . GLU A 1 93 ? -9.885 -4.672 13.095 1.00 86.50 93 GLU A N 1
ATOM 690 C CA . GLU A 1 93 ? -9.329 -6.021 12.905 1.00 86.50 93 GLU A CA 1
ATOM 691 C C . GLU A 1 93 ? -8.604 -6.155 11.558 1.00 86.50 93 GLU A C 1
ATOM 693 O O . GLU A 1 93 ? -7.641 -6.911 11.432 1.00 86.50 93 GLU A O 1
ATOM 698 N N . GLU A 1 94 ? -9.047 -5.394 10.554 1.00 88.31 94 GLU A N 1
ATOM 699 C CA . GLU A 1 94 ? -8.491 -5.378 9.205 1.00 88.31 94 GLU A CA 1
ATOM 700 C C . GLU A 1 94 ? -8.338 -3.937 8.700 1.00 88.31 94 GLU A C 1
ATOM 702 O O . GLU A 1 94 ? -9.214 -3.098 8.901 1.00 88.31 94 GLU A O 1
ATOM 707 N N . VAL A 1 9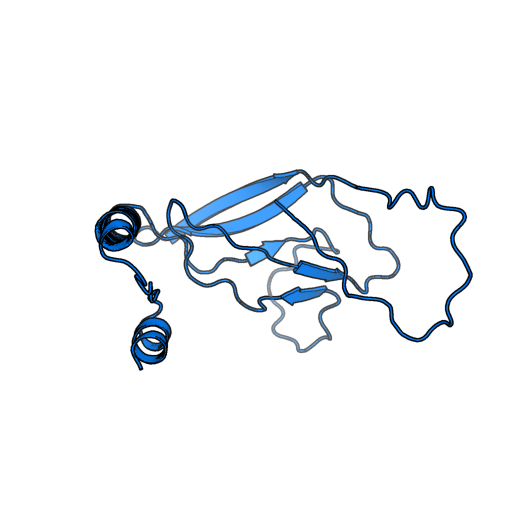5 ? -7.247 -3.675 7.986 1.00 89.50 95 VAL A N 1
ATOM 708 C CA . VAL A 1 95 ? -7.043 -2.480 7.156 1.00 89.50 95 VAL A CA 1
ATOM 709 C C . VAL A 1 95 ? -7.316 -2.866 5.706 1.00 89.50 95 VAL A C 1
ATOM 711 O O . VAL A 1 95 ? -6.852 -3.913 5.246 1.00 89.50 95 VAL A O 1
ATOM 714 N N . VAL A 1 96 ? -8.059 -2.039 4.967 1.00 89.50 96 VAL A N 1
ATOM 715 C CA . VAL A 1 96 ? -8.416 -2.339 3.570 1.00 89.50 96 VAL A CA 1
ATOM 716 C C . VAL A 1 96 ? -7.606 -1.467 2.623 1.00 89.50 96 VAL A C 1
ATOM 718 O O . VAL A 1 96 ? -7.712 -0.244 2.629 1.00 89.50 96 VAL A O 1
ATOM 721 N N . LEU A 1 97 ? -6.811 -2.100 1.767 1.00 88.69 97 LEU A N 1
ATOM 722 C CA . LEU A 1 97 ? -6.116 -1.435 0.675 1.00 88.69 97 LEU A CA 1
ATOM 723 C C . LEU A 1 97 ? -6.934 -1.593 -0.605 1.00 88.69 97 LEU A C 1
ATOM 725 O O . LEU A 1 97 ? -7.197 -2.708 -1.051 1.00 88.69 97 LEU A O 1
ATOM 729 N N . ARG A 1 98 ? -7.336 -0.470 -1.195 1.00 89.25 98 ARG A N 1
ATOM 730 C CA . ARG A 1 98 ? -8.076 -0.427 -2.458 1.00 89.25 98 ARG A CA 1
ATOM 731 C C . ARG A 1 98 ? -7.177 0.104 -3.556 1.00 89.25 98 ARG A C 1
ATOM 733 O O . ARG A 1 98 ? -6.395 1.015 -3.308 1.00 89.25 98 ARG A O 1
ATOM 740 N N . GLY A 1 99 ? -7.308 -0.431 -4.761 1.00 87.81 99 GLY A N 1
ATOM 741 C CA . GLY A 1 99 ? -6.626 0.089 -5.943 1.00 87.81 99 GLY A CA 1
ATOM 742 C C . GLY A 1 99 ? -7.336 -0.332 -7.221 1.00 87.81 99 GLY A C 1
ATOM 743 O O . GLY A 1 99 ? -8.080 -1.310 -7.233 1.00 87.81 99 GLY A O 1
ATOM 744 N N . LYS A 1 100 ? -7.114 0.401 -8.307 1.00 88.25 100 LYS A N 1
ATOM 745 C CA . LYS A 1 100 ? -7.678 0.101 -9.626 1.00 88.25 100 LYS A CA 1
ATOM 746 C C . LYS A 1 100 ? -6.663 -0.629 -10.481 1.00 88.25 100 LYS A C 1
ATOM 748 O O . LYS A 1 100 ? -5.525 -0.181 -10.614 1.00 88.25 100 LYS A O 1
ATOM 753 N N . ARG A 1 101 ? -7.077 -1.724 -11.109 1.00 83.94 101 ARG A N 1
ATOM 754 C CA . ARG A 1 101 ? -6.248 -2.437 -12.075 1.00 83.94 101 ARG A CA 1
ATOM 755 C C . ARG A 1 101 ? -6.121 -1.632 -13.363 1.00 83.94 101 ARG A C 1
ATOM 757 O O . ARG A 1 101 ? -7.127 -1.272 -13.979 1.00 83.94 101 ARG A O 1
ATOM 764 N N . ASP A 1 102 ? -4.885 -1.406 -13.788 1.00 78.44 102 ASP A N 1
ATOM 765 C CA . ASP A 1 102 ? -4.605 -0.768 -15.066 1.00 78.44 102 ASP A CA 1
ATOM 766 C C . ASP A 1 102 ? -5.214 -1.568 -16.235 1.00 78.44 102 ASP A C 1
ATOM 768 O O . ASP A 1 102 ? -5.215 -2.803 -16.234 1.00 78.44 102 ASP A O 1
ATOM 772 N N . GLY A 1 103 ? -5.784 -0.862 -17.211 1.00 74.19 103 GLY A N 1
ATOM 773 C CA . GLY A 1 103 ? -6.388 -1.435 -18.420 1.00 74.19 103 GLY A CA 1
ATOM 774 C C . GLY A 1 103 ? -7.864 -1.862 -18.348 1.00 74.19 103 GLY A C 1
ATOM 775 O O . GLY A 1 103 ? -8.521 -1.810 -19.384 1.00 74.19 103 GLY A O 1
ATOM 776 N N . ASN A 1 104 ? -8.414 -2.236 -17.183 1.00 74.19 104 ASN A N 1
ATOM 777 C CA . ASN A 1 104 ? -9.839 -2.625 -17.056 1.00 74.19 104 ASN A CA 1
ATOM 778 C C . ASN A 1 104 ? -10.626 -1.790 -16.031 1.00 74.19 104 ASN A C 1
ATOM 780 O O . ASN A 1 104 ? -11.851 -1.796 -16.034 1.00 74.19 104 ASN A O 1
ATOM 784 N N . GLY A 1 105 ? -9.939 -1.066 -15.140 1.00 74.81 105 GLY A N 1
ATOM 785 C CA . GLY A 1 105 ? -10.592 -0.241 -14.120 1.00 74.81 105 GLY A CA 1
ATOM 786 C C . GLY A 1 105 ? -11.214 -1.028 -12.962 1.00 74.81 105 GLY A C 1
ATOM 787 O O . GLY A 1 105 ? -11.791 -0.410 -12.070 1.00 74.81 105 GLY A O 1
ATOM 788 N N . ASP A 1 106 ? -11.066 -2.358 -12.942 1.00 84.12 106 ASP A N 1
ATOM 789 C CA . ASP A 1 106 ? -11.512 -3.206 -11.837 1.00 84.12 106 ASP A CA 1
ATOM 790 C C . ASP A 1 106 ? -10.911 -2.717 -10.517 1.00 84.12 106 ASP A C 1
ATOM 792 O O . ASP A 1 106 ? -9.691 -2.558 -10.397 1.00 84.12 106 ASP A O 1
ATOM 796 N N . VAL A 1 107 ? -11.763 -2.510 -9.516 1.00 85.69 107 VAL A N 1
ATOM 797 C CA . VAL A 1 107 ? -11.326 -2.177 -8.160 1.00 85.69 107 VAL A CA 1
ATOM 798 C C . VAL A 1 107 ? -10.967 -3.471 -7.441 1.00 85.69 107 VAL A C 1
ATOM 800 O O . VAL A 1 107 ? -11.778 -4.390 -7.343 1.00 85.69 107 VAL A O 1
ATOM 803 N N . ILE A 1 108 ? -9.740 -3.539 -6.940 1.00 86.12 108 ILE A N 1
ATOM 804 C CA . ILE A 1 108 ? -9.247 -4.629 -6.108 1.00 86.12 108 ILE A CA 1
ATOM 805 C C . ILE A 1 108 ? -9.219 -4.147 -4.665 1.00 86.12 108 ILE A C 1
ATOM 807 O O . ILE A 1 108 ? -8.690 -3.073 -4.378 1.00 86.12 108 ILE A O 1
ATOM 811 N N . GLU A 1 109 ? -9.758 -4.968 -3.769 1.00 89.38 109 GLU A N 1
ATOM 812 C CA . GLU A 1 109 ? -9.672 -4.776 -2.327 1.00 89.38 109 GLU A CA 1
ATOM 813 C C . GLU A 1 109 ? -8.778 -5.854 -1.715 1.00 89.38 109 GLU A C 1
ATOM 815 O O . GLU A 1 109 ? -8.946 -7.048 -1.970 1.00 89.38 109 GLU A O 1
ATOM 820 N N . ILE A 1 110 ? -7.822 -5.429 -0.897 1.00 86.44 110 ILE A N 1
ATOM 821 C CA . ILE A 1 110 ? -6.915 -6.298 -0.157 1.00 86.44 110 ILE A CA 1
ATOM 822 C C . ILE A 1 110 ? -7.139 -6.027 1.325 1.00 86.44 110 ILE A C 1
ATOM 824 O O . ILE A 1 110 ? -6.916 -4.915 1.798 1.00 86.44 110 ILE A O 1
ATOM 828 N N . LYS A 1 111 ? -7.569 -7.051 2.057 1.00 88.06 111 LYS A N 1
ATOM 829 C CA . LYS A 1 111 ? -7.747 -7.004 3.510 1.00 88.06 111 LYS A CA 1
ATOM 830 C C . LYS A 1 111 ? -6.453 -7.429 4.189 1.00 88.06 111 LYS A C 1
ATOM 832 O O . LYS A 1 111 ? -5.946 -8.520 3.926 1.00 88.06 111 LYS A O 1
ATOM 837 N N . VAL A 1 112 ? -5.915 -6.559 5.032 1.00 88.00 112 VAL A N 1
ATOM 838 C CA . VAL A 1 112 ? -4.679 -6.785 5.781 1.00 88.00 112 VAL A CA 1
ATOM 839 C C . VAL A 1 112 ? -5.033 -6.885 7.265 1.00 88.00 112 VAL A C 1
ATOM 841 O O . VAL A 1 112 ? -5.524 -5.903 7.818 1.00 88.00 112 VAL A O 1
ATOM 844 N N . PRO A 1 113 ? -4.812 -8.036 7.923 1.00 89.25 113 PRO A N 1
ATOM 845 C CA . PRO A 1 113 ? -5.138 -8.193 9.336 1.00 89.25 113 PRO A CA 1
ATOM 846 C C . PRO A 1 113 ? -4.223 -7.329 10.208 1.00 89.25 113 PRO A C 1
ATOM 848 O O . PRO A 1 113 ? -3.013 -7.252 9.975 1.00 89.25 113 PRO A O 1
ATOM 851 N N . VAL A 1 114 ? -4.797 -6.703 11.231 1.00 89.12 114 VAL A N 1
ATOM 852 C CA . VAL A 1 114 ? -4.066 -5.863 12.181 1.00 89.12 114 VAL A CA 1
ATOM 853 C C . VAL A 1 114 ? -3.502 -6.721 13.306 1.00 89.12 114 VAL A C 1
ATOM 855 O O . VAL A 1 114 ? -4.212 -7.499 13.942 1.00 89.12 114 VAL A O 1
ATOM 858 N N . GLN A 1 115 ? -2.210 -6.550 13.578 1.00 86.88 115 GLN A N 1
ATOM 859 C CA . GLN A 1 115 ? -1.539 -7.139 14.731 1.00 86.88 115 GLN A CA 1
ATOM 860 C C . GLN A 1 115 ? -1.173 -6.035 15.719 1.00 86.88 115 GLN A C 1
ATOM 862 O O . GLN A 1 115 ? -0.566 -5.031 15.348 1.00 86.88 115 GLN A O 1
ATOM 867 N N . ILE A 1 116 ? -1.568 -6.216 16.980 1.00 81.94 116 ILE A N 1
ATOM 868 C CA . ILE A 1 116 ? -1.275 -5.271 18.057 1.00 81.94 116 ILE A CA 1
ATOM 869 C C . ILE A 1 116 ? -0.062 -5.788 18.818 1.00 81.94 116 ILE A C 1
ATOM 871 O O . ILE A 1 116 ? -0.135 -6.815 19.494 1.00 81.94 116 ILE A O 1
ATOM 875 N N . GLU A 1 117 ? 1.034 -5.043 18.752 1.00 80.19 117 GLU A N 1
ATOM 876 C CA . GLU A 1 117 ? 2.201 -5.278 19.593 1.00 80.19 117 GLU A CA 1
ATOM 877 C C . GLU A 1 117 ? 2.243 -4.226 20.703 1.00 80.19 117 GLU A C 1
ATOM 879 O O . GLU A 1 117 ? 2.469 -3.037 20.473 1.00 80.19 117 GLU A O 1
ATOM 884 N N . LEU A 1 118 ? 1.993 -4.666 21.936 1.00 72.00 118 LEU A N 1
ATOM 885 C CA . LEU A 1 118 ? 2.208 -3.849 23.125 1.00 72.00 118 LEU A CA 1
ATOM 886 C C . LEU A 1 118 ? 3.708 -3.842 23.419 1.00 72.00 118 LEU A C 1
ATOM 888 O O . LEU A 1 118 ? 4.287 -4.889 23.710 1.00 72.00 118 LEU A O 1
ATOM 892 N N . GLY A 1 119 ? 4.331 -2.665 23.345 1.00 62.16 119 GLY A N 1
ATOM 893 C CA . GLY A 1 119 ? 5.729 -2.485 23.723 1.00 62.16 119 GLY A CA 1
ATOM 894 C C . GLY A 1 119 ? 5.949 -2.973 25.152 1.00 62.16 119 GLY A C 1
ATOM 895 O O . GLY A 1 119 ? 5.479 -2.357 26.107 1.00 62.16 119 GLY A O 1
ATOM 896 N N . LYS A 1 120 ? 6.628 -4.110 25.298 1.00 53.53 120 LYS A N 1
ATOM 897 C CA . LYS A 1 120 ? 6.965 -4.682 26.597 1.00 53.53 120 LYS A CA 1
ATOM 898 C C . LYS A 1 120 ? 8.173 -3.926 27.147 1.00 53.53 120 LYS A C 1
ATOM 900 O O . LYS A 1 120 ? 9.301 -4.188 26.739 1.00 53.53 120 LYS A O 1
ATOM 905 N N . ASP A 1 121 ? 7.930 -2.969 28.036 1.00 59.88 121 ASP A N 1
ATOM 906 C CA . ASP A 1 121 ? 8.989 -2.266 28.766 1.00 59.88 121 ASP A CA 1
ATOM 907 C C . ASP A 1 121 ? 9.518 -3.167 29.896 1.00 59.88 121 ASP A C 1
ATOM 909 O O . ASP A 1 121 ? 9.164 -3.019 31.061 1.00 59.88 121 ASP A O 1
ATOM 913 N N . ASP A 1 122 ? 10.295 -4.188 29.528 1.00 52.53 122 ASP A N 1
ATOM 914 C CA . ASP A 1 122 ? 10.938 -5.130 30.458 1.00 52.53 122 ASP A CA 1
ATOM 915 C C . ASP A 1 122 ? 12.428 -4.770 30.616 1.00 52.53 122 ASP A C 1
ATOM 917 O O . ASP A 1 122 ? 13.333 -5.563 30.353 1.00 52.53 122 ASP A O 1
ATOM 921 N N . SER A 1 123 ? 12.723 -3.524 30.994 1.00 59.25 123 SER A N 1
ATOM 922 C CA . SER A 1 123 ? 14.091 -3.095 31.316 1.00 59.25 123 SER A CA 1
ATOM 923 C C . SER A 1 123 ? 14.123 -2.166 32.533 1.00 59.25 123 SER A C 1
ATOM 925 O O . SER A 1 123 ? 13.695 -1.019 32.436 1.00 59.25 123 SER A O 1
ATOM 927 N N . PRO A 1 124 ? 14.708 -2.583 33.675 1.00 51.62 124 PRO A N 1
ATOM 928 C CA . PRO A 1 124 ? 15.138 -1.643 34.700 1.00 51.62 124 PRO A CA 1
ATOM 929 C C . PRO A 1 124 ? 16.433 -0.970 34.209 1.00 51.62 124 PRO A C 1
ATOM 931 O O . PRO A 1 124 ? 17.539 -1.415 34.506 1.00 51.62 124 PRO A O 1
ATOM 934 N N . GLY A 1 125 ? 16.289 0.075 33.392 1.00 51.03 125 GLY A N 1
ATOM 935 C CA . GLY A 1 125 ? 17.374 0.926 32.892 1.00 51.03 125 GLY A CA 1
ATOM 936 C C . GLY A 1 125 ? 17.149 2.392 33.283 1.00 51.03 125 GLY A C 1
ATOM 937 O O . GLY A 1 125 ? 16.007 2.785 33.516 1.00 51.03 125 GLY A O 1
ATOM 938 N N . PRO A 1 126 ? 18.210 3.207 33.431 1.00 44.53 126 PRO A N 1
ATOM 939 C CA . PRO A 1 126 ? 18.146 4.471 34.156 1.00 44.53 126 PRO A CA 1
ATOM 940 C C . PRO A 1 126 ? 17.255 5.502 33.457 1.00 44.53 126 PRO A C 1
ATOM 942 O O . PRO A 1 126 ? 17.245 5.623 32.234 1.00 44.53 126 PRO A O 1
ATOM 945 N N . ILE A 1 127 ? 16.547 6.280 34.278 1.00 48.88 127 ILE A N 1
ATOM 946 C CA . ILE A 1 127 ? 15.707 7.411 33.880 1.00 48.88 127 ILE A CA 1
ATOM 947 C C . ILE A 1 127 ? 16.575 8.418 33.113 1.00 48.88 127 ILE A C 1
ATOM 949 O O . ILE A 1 127 ? 17.362 9.153 33.709 1.00 48.88 127 ILE A O 1
ATOM 953 N N . VAL A 1 128 ? 16.429 8.455 31.789 1.00 44.56 128 VAL A N 1
ATOM 954 C CA . VAL A 1 128 ? 16.957 9.532 30.945 1.00 44.56 128 VAL A CA 1
ATOM 955 C C . VAL A 1 128 ? 15.895 10.629 30.767 1.00 44.56 128 VAL A C 1
ATOM 957 O O . VAL A 1 128 ? 14.702 10.319 30.733 1.00 44.56 128 VAL A O 1
ATOM 960 N N . PRO A 1 129 ? 16.282 11.919 30.684 1.00 34.91 129 PRO A N 1
ATOM 961 C CA . PRO A 1 129 ? 15.342 13.040 30.669 1.00 34.91 129 PRO A CA 1
ATOM 962 C C . PRO A 1 129 ? 14.438 13.030 29.428 1.00 34.91 129 PRO A C 1
ATOM 964 O O . PRO A 1 129 ? 14.852 12.612 28.348 1.00 34.91 129 PRO A O 1
ATOM 967 N N . TRP A 1 130 ? 13.220 13.551 29.590 1.00 42.69 130 TRP A N 1
ATOM 968 C CA . TRP A 1 130 ? 12.083 13.574 28.652 1.00 42.69 130 TRP A CA 1
ATOM 969 C C . TRP A 1 130 ? 12.284 14.383 27.343 1.00 42.69 130 TRP A C 1
ATOM 971 O O . TRP A 1 130 ? 11.412 15.150 26.948 1.00 42.69 130 TRP A O 1
ATOM 981 N N . GLY A 1 131 ? 13.419 14.233 26.653 1.00 43.84 131 GLY A N 1
ATOM 982 C CA . GLY A 1 131 ? 13.801 15.075 25.508 1.00 43.84 131 GLY A CA 1
ATOM 983 C C . GLY A 1 131 ? 14.114 14.368 24.185 1.00 43.84 131 GLY A C 1
ATOM 984 O O . GLY A 1 131 ? 14.274 15.054 23.183 1.00 43.84 131 GLY A O 1
ATOM 985 N N . LEU A 1 132 ? 14.197 13.035 24.130 1.00 41.62 132 LEU A N 1
ATOM 986 C CA . LEU A 1 132 ? 14.442 12.302 22.878 1.00 41.62 132 LEU A CA 1
ATOM 987 C C . LEU A 1 132 ? 13.633 10.998 22.838 1.00 41.62 132 LEU A C 1
ATOM 989 O O . LEU A 1 132 ? 14.132 9.935 23.200 1.00 41.62 132 LEU A O 1
ATOM 993 N N . ARG A 1 133 ? 12.377 11.060 22.380 1.00 39.31 133 ARG A N 1
ATOM 994 C CA . ARG A 1 133 ? 11.679 9.865 21.881 1.00 39.31 133 ARG A CA 1
ATOM 995 C C . ARG A 1 133 ? 11.886 9.780 20.372 1.00 39.31 133 ARG A C 1
ATOM 997 O O . ARG A 1 133 ? 11.408 10.630 19.627 1.00 39.31 133 ARG A O 1
ATOM 1004 N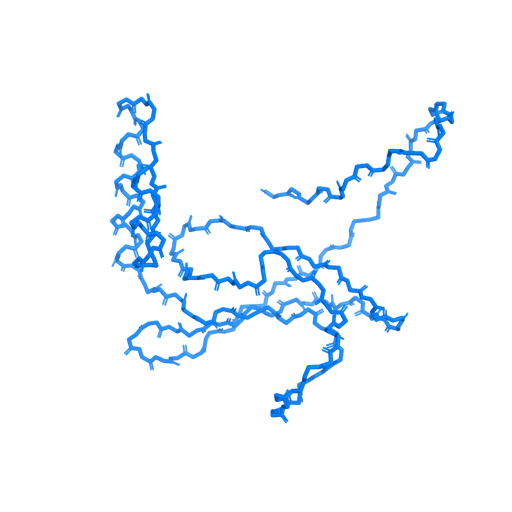 N . ASN A 1 134 ? 12.618 8.748 19.959 1.00 36.00 134 ASN A N 1
ATOM 1005 C CA . ASN A 1 134 ? 12.708 8.307 18.573 1.00 36.00 134 ASN A CA 1
ATOM 1006 C C . ASN A 1 134 ? 11.320 7.910 18.032 1.00 36.00 134 ASN A C 1
ATOM 1008 O O . ASN A 1 134 ? 10.481 7.430 18.800 1.00 36.00 134 ASN A O 1
ATOM 1012 N N . PRO A 1 135 ? 11.087 8.079 16.718 1.00 44.28 135 PRO A N 1
ATOM 1013 C CA . PRO A 1 135 ? 9.857 7.664 16.061 1.00 44.28 135 PRO A CA 1
ATOM 1014 C C . PRO A 1 135 ? 9.728 6.137 16.075 1.00 44.28 135 PRO A C 1
ATOM 1016 O O . PRO A 1 135 ? 10.707 5.409 15.916 1.00 44.28 135 PRO A O 1
ATOM 1019 N N . LEU A 1 136 ? 8.496 5.674 16.276 1.00 39.91 136 LEU A N 1
ATOM 1020 C CA . LEU A 1 136 ? 8.095 4.273 16.222 1.00 39.91 136 LEU A CA 1
ATOM 1021 C C . LEU A 1 136 ? 8.501 3.675 14.863 1.00 39.91 136 LEU A C 1
ATOM 1023 O O . LEU A 1 136 ? 7.979 4.074 13.823 1.00 39.91 136 LEU A O 1
ATOM 1027 N N . PHE A 1 137 ? 9.451 2.741 14.875 1.00 33.81 137 PHE A N 1
ATOM 1028 C CA . PHE A 1 137 ? 9.802 1.923 13.717 1.00 33.81 137 PHE A CA 1
ATOM 1029 C C . PHE A 1 137 ? 8.884 0.699 13.680 1.00 33.81 137 PHE A C 1
ATOM 1031 O O . PHE A 1 137 ? 8.879 -0.090 14.620 1.00 33.81 137 PHE A O 1
ATOM 1038 N N . PHE A 1 138 ? 8.152 0.521 12.580 1.00 34.59 138 PHE A N 1
ATOM 1039 C CA . PHE A 1 138 ? 7.536 -0.754 12.213 1.00 34.59 138 PHE A CA 1
ATOM 1040 C C . PHE A 1 138 ? 8.469 -1.468 11.225 1.00 34.59 138 PHE A C 1
ATOM 1042 O O . PHE A 1 138 ? 8.875 -0.874 10.226 1.00 34.59 138 PHE A O 1
ATOM 1049 N N . SER A 1 139 ? 8.835 -2.718 11.520 1.00 32.28 139 SER A N 1
ATOM 1050 C CA . SER A 1 139 ? 9.684 -3.567 10.674 1.00 32.28 139 SER A CA 1
ATOM 1051 C C . SER A 1 139 ? 8.882 -4.770 10.183 1.00 32.28 139 SER A C 1
ATOM 1053 O O . SER A 1 139 ? 8.261 -5.454 10.992 1.00 32.28 139 SER A O 1
ATOM 1055 N N . ALA A 1 140 ? 8.961 -5.049 8.882 1.00 35.97 140 ALA A N 1
ATOM 1056 C CA . ALA A 1 140 ? 8.616 -6.324 8.253 1.00 35.97 140 ALA A CA 1
ATOM 1057 C C . ALA A 1 140 ? 9.695 -6.687 7.223 1.00 35.97 140 ALA A C 1
ATOM 1059 O O . ALA A 1 140 ? 10.178 -5.761 6.527 1.00 35.97 140 ALA A O 1
#

Sequence (140 aa):
MCEGIARAGNGICLMATTSDNILGKCSKLVLASRTFVLNDISVDWGARGPAETSQMEGESDILQAPSKIESIYSGLRFVVTAIIKEKDFKIPEEVVLRGKRDGNGDVIEIKVPVQIELGKDDSPGPIVPWGLRNPLFFSA